Protein AF-J9FXK2-F1 (afdb_monomer)

Radius of gyration: 18.18 Å; Cα contacts (8 Å, |Δi|>4): 176; chains: 1; bounding box: 64×31×38 Å

Foldseek 3Di:
DQVCVQVVHQPVCVVVVVQVVLVVVPFQKKKKKKWACGSVNPDIDIDMDMDHDDDPPDPQWDKDKDWDWHQHPNGIMIMIMITTNGGDDPPPPPPPDDDD

Secondary structure (DSSP, 8-state):
-HHHHHTT--HHHHHHHHHHHHHHTT-SEEEEEEEESGGG-SS-EEEEEEEE---TT-TTEEEEEEEEEEEETTEEEEEEEEEEEEE-------------

Nearest PDB structures (foldseek):
  9guw-assembly1_D  TM=9.947E-01  e=6.591E-12  Escherichia coli K-12
  8caz-assembly1_C  TM=9.941E-01  e=7.847E-12  Escherichia coli BW25113
  6yef-assembly1_c  TM=9.836E-01  e=1.112E-11  Staphylococcus aureus subsp. aureus NCTC 8325
  8fzh-assembly1_c  TM=9.898E-01  e=1.990E-11  Escherichia coli
  6vwn-assembly1_b  TM=9.738E-01  e=1.671E-11  Escherichia coli

InterPro domains:
  IPR001351 Small ribosomal subunit protein uS3, C-terminal [PF00189] (1-83)
  IPR005704 Small ribosomal subunit protein uS3, bacteria [TIGR01009] (1-90)
  IPR018280 Small ribosomal subunit protein uS3, conserved site [PS00548] (44-78)
  IPR036419 Ribosomal protein S3, C-terminal domain superfamily 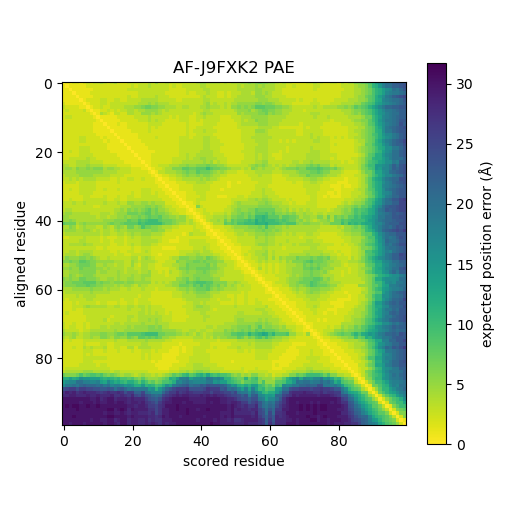[G3DSA:3.30.1140.32] (1-100)
  IPR036419 Ribosomal protein S3, C-terminal domain superfamily [SSF54821] (1-87)
  IPR057258 Small ribosomal subunit protein uS3 [PTHR11760] (1-88)

Mean predicted aligned error: 7.28 Å

Solvent-accessible surface area (backbone atoms only — not comparable to full-atom values): 5878 Å² total; per-residue (Å²): 95,38,70,42,46,50,70,70,44,58,63,67,56,40,48,54,54,50,48,55,52,43,48,73,72,64,39,52,10,38,37,38,36,42,36,26,43,67,94,67,41,93,65,67,47,74,52,72,53,72,49,75,58,75,66,90,84,46,84,52,45,43,64,51,76,49,78,45,72,18,77,37,99,83,47,67,32,44,36,40,38,38,40,22,70,46,69,59,72,82,70,77,77,82,73,67,92,80,78,135

Sequence (100 aa):
IALQLENRISFRRAMKSTMQRTMKAGAKGIKTSVSGRLGGADMARTEFYSEGTIPLQTLRADIDYGFAEADTTYGKVGVKAWVYNGEVLPTKGTKEGSDK

Structure (mmCIF, N/CA/C/O backbone):
data_AF-J9FXK2-F1
#
_entry.id   AF-J9FXK2-F1
#
loop_
_atom_site.group_PDB
_atom_site.id
_atom_site.type_symbol
_atom_site.label_atom_id
_atom_site.label_alt_id
_atom_site.label_comp_id
_atom_site.label_asym_id
_atom_site.label_entity_id
_atom_site.label_seq_id
_atom_site.pdbx_PDB_ins_code
_atom_site.Cartn_x
_atom_site.Cartn_y
_atom_site.Cartn_z
_atom_site.occupancy
_atom_site.B_iso_or_equiv
_atom_site.auth_seq_id
_atom_site.auth_comp_id
_atom_site.auth_asym_id
_atom_site.auth_atom_id
_atom_site.pdbx_PDB_model_num
ATOM 1 N N . ILE A 1 1 ? -2.272 2.051 -5.794 1.00 89.88 1 ILE A N 1
ATOM 2 C CA . ILE A 1 1 ? -0.794 1.915 -5.694 1.00 89.88 1 ILE A CA 1
ATOM 3 C C . ILE A 1 1 ? -0.230 1.151 -6.889 1.00 89.88 1 ILE A C 1
ATOM 5 O O . ILE A 1 1 ? 0.627 1.719 -7.547 1.00 89.88 1 ILE A O 1
ATOM 9 N N . ALA A 1 2 ? -0.720 -0.053 -7.215 1.00 93.00 2 ALA A N 1
ATOM 10 C CA . ALA A 1 2 ? -0.218 -0.850 -8.347 1.00 93.00 2 ALA A CA 1
ATOM 11 C C . ALA A 1 2 ? -0.120 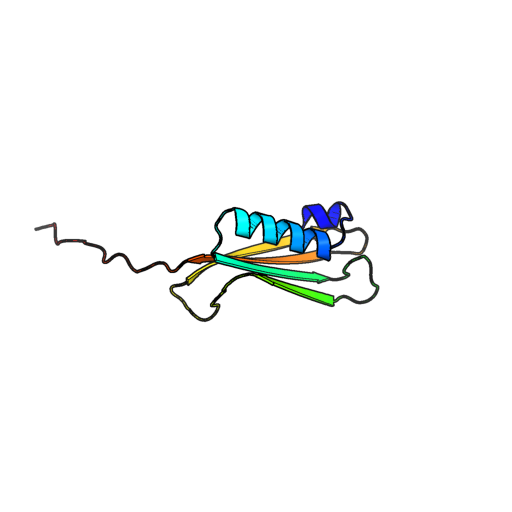-0.056 -9.667 1.00 93.00 2 ALA A C 1
ATOM 13 O O . ALA A 1 2 ? 0.978 0.156 -10.168 1.00 93.00 2 ALA A O 1
ATOM 14 N N . LEU A 1 3 ? -1.223 0.560 -10.106 1.00 93.81 3 LEU A N 1
ATOM 15 C CA . LEU A 1 3 ? -1.251 1.421 -11.298 1.00 93.81 3 LEU A CA 1
ATOM 16 C C . LEU A 1 3 ? -0.228 2.576 -11.264 1.00 93.81 3 LEU A C 1
ATOM 18 O O . LEU A 1 3 ? 0.308 2.988 -12.287 1.00 93.81 3 LEU A O 1
ATOM 22 N N . GLN A 1 4 ? 0.065 3.138 -10.088 1.00 92.25 4 GLN A N 1
ATOM 23 C CA . GLN A 1 4 ? 1.073 4.200 -9.971 1.00 92.25 4 GLN A CA 1
ATOM 24 C C . GLN A 1 4 ? 2.493 3.655 -10.174 1.00 92.25 4 GLN A C 1
ATOM 26 O O . GLN A 1 4 ? 3.333 4.357 -10.733 1.00 92.25 4 GLN A O 1
ATOM 31 N N . LEU A 1 5 ? 2.757 2.419 -9.742 1.00 91.56 5 LEU A N 1
ATOM 32 C CA . LEU A 1 5 ? 4.039 1.747 -9.956 1.00 91.56 5 LEU A CA 1
ATOM 33 C C . LEU A 1 5 ? 4.244 1.396 -11.434 1.00 91.56 5 LEU A C 1
ATOM 35 O O . LEU A 1 5 ? 5.347 1.576 -11.944 1.00 91.56 5 LEU A O 1
ATOM 39 N N . GLU A 1 6 ? 3.187 0.980 -12.132 1.00 91.62 6 GLU A N 1
ATOM 40 C CA . GLU A 1 6 ? 3.210 0.735 -13.585 1.00 91.62 6 GLU A CA 1
ATOM 41 C C . GLU A 1 6 ? 3.503 2.020 -14.366 1.00 91.62 6 GLU A C 1
ATOM 43 O O . GLU A 1 6 ? 4.342 2.039 -15.264 1.00 91.62 6 GLU A O 1
ATOM 48 N N . ASN A 1 7 ? 2.925 3.140 -13.924 1.00 92.06 7 ASN A N 1
ATOM 49 C CA . ASN A 1 7 ? 3.210 4.481 -14.444 1.00 92.06 7 ASN A CA 1
ATOM 50 C C . ASN A 1 7 ? 4.581 5.046 -14.017 1.00 92.06 7 ASN A C 1
ATOM 52 O O . ASN A 1 7 ? 4.826 6.246 -14.143 1.00 92.06 7 ASN A O 1
ATOM 56 N N . ARG A 1 8 ? 5.486 4.206 -13.493 1.00 87.81 8 ARG A N 1
ATOM 57 C CA . ARG A 1 8 ? 6.859 4.563 -13.090 1.00 87.81 8 ARG A CA 1
ATOM 58 C C . ARG A 1 8 ? 6.946 5.656 -12.020 1.00 87.81 8 ARG A C 1
ATOM 60 O O . ARG A 1 8 ? 7.969 6.331 -11.890 1.00 87.81 8 ARG A O 1
ATOM 67 N N . ILE A 1 9 ? 5.906 5.825 -11.206 1.00 91.25 9 ILE A N 1
ATOM 68 C CA . ILE A 1 9 ? 5.970 6.711 -10.041 1.00 91.25 9 ILE A CA 1
ATOM 69 C C . ILE A 1 9 ? 6.828 6.039 -8.963 1.00 91.25 9 ILE A C 1
ATOM 71 O O . ILE A 1 9 ? 6.736 4.835 -8.724 1.00 91.25 9 ILE A O 1
ATOM 75 N N . SER A 1 10 ? 7.649 6.830 -8.266 1.00 91.31 10 SER A N 1
ATOM 76 C CA . SER A 1 10 ? 8.432 6.346 -7.125 1.00 91.31 10 SER A CA 1
ATOM 77 C C . SER A 1 10 ? 7.543 5.628 -6.103 1.00 91.31 10 SER A C 1
ATOM 79 O O . SER A 1 10 ? 6.567 6.199 -5.608 1.00 91.31 10 SER A O 1
ATOM 81 N N . PHE A 1 11 ? 7.920 4.402 -5.732 1.00 90.38 11 PHE A N 1
ATOM 82 C CA . PHE A 1 11 ?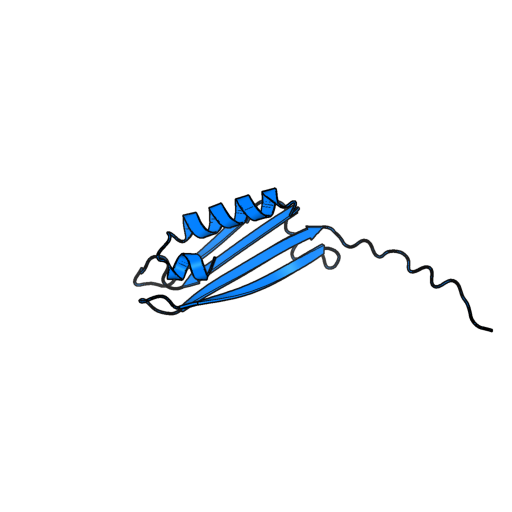 7.152 3.556 -4.815 1.00 90.38 11 PHE A CA 1
ATOM 83 C C . PHE A 1 11 ? 6.911 4.225 -3.450 1.00 90.38 11 PHE A C 1
ATOM 85 O O . PHE A 1 11 ? 5.806 4.135 -2.915 1.00 90.38 11 PHE A O 1
ATOM 92 N N . ARG A 1 12 ? 7.884 4.986 -2.917 1.00 92.19 12 ARG A N 1
ATOM 93 C CA . ARG A 1 12 ? 7.704 5.749 -1.664 1.00 92.19 12 ARG A CA 1
ATOM 94 C C . ARG A 1 12 ? 6.632 6.819 -1.806 1.00 92.19 12 ARG A C 1
ATOM 96 O O . ARG A 1 12 ? 5.813 6.994 -0.909 1.00 92.19 12 ARG A O 1
ATOM 103 N N . ARG A 1 13 ? 6.636 7.538 -2.932 1.00 93.62 13 ARG A N 1
ATOM 104 C CA . ARG A 1 13 ? 5.653 8.590 -3.217 1.00 93.62 13 ARG A CA 1
ATOM 105 C C . ARG A 1 13 ? 4.264 7.988 -3.411 1.00 93.62 13 ARG A C 1
ATOM 107 O O . ARG A 1 13 ? 3.310 8.508 -2.841 1.00 93.62 13 ARG A O 1
ATOM 114 N N . ALA A 1 14 ? 4.164 6.897 -4.169 1.00 93.88 14 ALA A N 1
ATOM 115 C CA . ALA A 1 14 ? 2.912 6.186 -4.403 1.00 93.88 14 ALA A CA 1
ATOM 116 C C . ALA A 1 14 ? 2.284 5.697 -3.085 1.00 93.88 14 ALA A C 1
ATOM 118 O O . ALA A 1 14 ? 1.104 5.950 -2.832 1.00 93.88 14 ALA A O 1
ATOM 119 N N . MET A 1 15 ? 3.084 5.080 -2.205 1.00 93.56 15 MET A N 1
ATOM 120 C CA . MET A 1 15 ? 2.627 4.638 -0.884 1.00 93.56 15 MET A CA 1
ATOM 121 C C . MET A 1 15 ? 2.216 5.812 0.005 1.00 93.56 15 MET A C 1
ATOM 123 O O . MET A 1 15 ? 1.051 5.889 0.388 1.00 93.56 15 MET A O 1
ATOM 127 N N . LYS A 1 16 ? 3.115 6.773 0.270 1.00 93.81 16 LYS A N 1
ATOM 128 C CA . LYS A 1 16 ? 2.820 7.906 1.167 1.00 93.81 16 LYS A CA 1
ATOM 129 C C . LYS A 1 16 ? 1.626 8.734 0.696 1.00 93.81 16 LYS A C 1
ATOM 131 O O . LYS A 1 16 ? 0.783 9.104 1.504 1.00 93.81 16 LYS A O 1
ATOM 136 N N . SER A 1 17 ? 1.517 8.995 -0.609 1.00 94.38 17 SER A N 1
ATOM 137 C CA . SER A 1 17 ? 0.379 9.746 -1.151 1.00 94.38 17 SER A CA 1
ATOM 138 C C . SER A 1 17 ? -0.938 8.989 -0.978 1.00 94.38 17 SER A C 1
ATOM 140 O O . SER A 1 17 ? -1.945 9.602 -0.632 1.00 94.38 17 SER A O 1
ATOM 142 N N . THR A 1 18 ? -0.942 7.669 -1.185 1.00 93.88 18 THR A N 1
ATOM 143 C CA . THR A 1 18 ? -2.151 6.852 -1.004 1.00 93.88 18 THR A CA 1
ATOM 144 C C . THR A 1 18 ? -2.538 6.747 0.471 1.00 93.88 18 THR A C 1
ATOM 146 O O . THR A 1 18 ? -3.716 6.886 0.799 1.00 93.88 18 THR A O 1
ATOM 149 N N . MET A 1 19 ? -1.562 6.579 1.368 1.00 93.94 19 MET A N 1
ATOM 150 C CA . MET A 1 19 ? -1.797 6.545 2.814 1.00 93.94 19 MET A CA 1
ATOM 151 C C . MET A 1 19 ? -2.435 7.839 3.309 1.00 93.94 19 MET A C 1
ATOM 153 O O . MET A 1 19 ? -3.512 7.797 3.897 1.00 93.94 19 MET A O 1
ATOM 157 N N . GLN A 1 20 ? -1.868 8.989 2.941 1.00 94.50 20 GLN A N 1
ATOM 158 C CA . GLN A 1 20 ? -2.432 10.290 3.300 1.00 94.50 20 GLN A CA 1
ATOM 159 C C . GLN A 1 20 ? -3.861 10.484 2.781 1.00 94.50 20 GLN A C 1
ATOM 161 O O . GLN A 1 20 ? -4.694 11.048 3.483 1.00 94.50 20 GLN A O 1
ATOM 166 N N . ARG A 1 21 ? -4.172 10.029 1.559 1.00 94.56 21 ARG A N 1
ATOM 167 C CA . ARG A 1 21 ? -5.545 10.089 1.021 1.00 94.56 21 ARG A CA 1
ATOM 168 C C . ARG A 1 21 ? -6.506 9.206 1.813 1.00 94.56 21 ARG A C 1
ATOM 170 O O . ARG A 1 21 ? -7.629 9.622 2.055 1.00 94.56 21 ARG A O 1
ATOM 177 N N . THR A 1 22 ? -6.054 8.028 2.232 1.00 93.69 22 THR A N 1
ATOM 178 C CA . THR A 1 22 ? -6.880 7.066 2.975 1.00 93.69 22 THR A CA 1
ATOM 179 C C . THR A 1 22 ? -7.149 7.549 4.399 1.00 93.69 22 THR A C 1
ATOM 181 O O . THR A 1 22 ? -8.291 7.530 4.844 1.00 93.69 22 THR A O 1
ATOM 184 N N . MET A 1 23 ? -6.135 8.091 5.079 1.00 93.31 23 MET A N 1
ATOM 185 C CA . MET A 1 23 ? -6.316 8.728 6.389 1.00 93.31 23 MET A CA 1
ATOM 186 C C . MET A 1 23 ? -7.254 9.940 6.303 1.00 93.31 23 MET A C 1
ATOM 188 O O . MET A 1 23 ? -8.141 10.097 7.135 1.00 93.31 23 MET A O 1
ATOM 192 N N . LYS A 1 24 ? -7.131 10.768 5.252 1.00 93.69 24 LYS A N 1
ATOM 193 C CA . LYS A 1 24 ? -8.063 11.886 4.998 1.00 93.69 24 LYS A CA 1
ATOM 194 C C . LYS A 1 24 ? -9.495 11.433 4.709 1.00 93.69 24 LYS A C 1
ATOM 196 O O . LYS A 1 24 ? -10.417 12.189 4.984 1.00 93.69 24 LYS A O 1
ATOM 201 N N . ALA A 1 25 ? -9.679 10.232 4.163 1.00 93.25 25 ALA A N 1
ATOM 202 C CA . ALA A 1 25 ? -10.997 9.646 3.934 1.00 93.25 25 ALA A CA 1
ATOM 203 C C . ALA A 1 25 ? -11.664 9.131 5.225 1.00 93.25 25 ALA A C 1
ATOM 205 O O . ALA A 1 25 ? -12.817 8.716 5.177 1.00 93.25 25 ALA A O 1
ATOM 206 N N . GLY A 1 26 ? -10.972 9.177 6.371 1.00 90.56 26 GLY A N 1
ATOM 207 C CA . GLY A 1 26 ? -11.525 8.805 7.675 1.00 90.56 26 GLY A CA 1
ATOM 208 C C . GLY A 1 26 ? -11.142 7.407 8.162 1.00 90.56 26 GLY A C 1
ATOM 209 O O . GLY A 1 26 ? -11.674 6.961 9.177 1.00 90.56 26 GLY A O 1
ATOM 210 N N . ALA A 1 27 ? -10.214 6.719 7.489 1.00 93.38 27 ALA A N 1
ATOM 211 C CA . ALA A 1 27 ? -9.658 5.473 8.012 1.00 93.38 27 ALA A CA 1
ATOM 212 C C . ALA A 1 27 ? -8.907 5.724 9.331 1.00 93.38 27 ALA A C 1
ATOM 214 O O . ALA A 1 27 ? -8.201 6.724 9.483 1.00 93.38 27 ALA A O 1
ATOM 215 N N . LYS A 1 28 ? -9.023 4.794 10.284 1.00 93.06 28 LYS A N 1
ATOM 216 C CA . LYS A 1 28 ? -8.350 4.879 11.593 1.00 93.06 28 LYS A CA 1
ATOM 217 C C . LYS A 1 28 ? -6.902 4.390 11.539 1.00 93.06 28 LYS A C 1
ATOM 219 O O . LYS A 1 28 ? -6.078 4.794 12.361 1.00 93.06 28 LYS A O 1
ATOM 224 N N . GLY A 1 29 ? -6.584 3.547 10.563 1.00 94.44 29 GLY A N 1
ATOM 225 C CA . GLY A 1 29 ? -5.217 3.148 10.269 1.00 94.44 29 GLY A CA 1
ATOM 226 C C . GLY A 1 29 ? -5.074 2.552 8.879 1.00 94.44 29 GLY A C 1
ATOM 227 O O . GLY A 1 29 ? -6.016 1.995 8.319 1.00 94.44 29 GLY A O 1
ATOM 228 N N . ILE A 1 30 ? -3.875 2.659 8.317 1.00 95.94 30 ILE A N 1
ATOM 229 C CA . ILE A 1 30 ? -3.511 2.033 7.050 1.00 95.94 30 ILE A CA 1
ATOM 230 C C . ILE A 1 30 ? -2.092 1.472 7.112 1.00 95.94 30 ILE A C 1
ATOM 232 O O . ILE A 1 30 ? -1.153 2.140 7.546 1.00 95.94 30 ILE A O 1
ATOM 236 N N . LYS A 1 31 ? -1.920 0.232 6.655 1.00 94.88 31 LYS A N 1
ATOM 237 C CA . LYS A 1 31 ? -0.615 -0.388 6.419 1.00 94.88 31 LYS A CA 1
ATOM 238 C C . LYS A 1 31 ? -0.532 -0.736 4.952 1.00 94.88 31 LYS A C 1
ATOM 240 O O . LYS A 1 31 ? -1.440 -1.336 4.393 1.00 94.88 31 LYS A O 1
ATOM 245 N N . THR A 1 32 ? 0.573 -0.380 4.326 1.00 95.06 32 THR A N 1
ATOM 246 C CA . THR A 1 32 ? 0.871 -0.759 2.949 1.00 95.06 32 THR A CA 1
ATOM 247 C C . THR A 1 32 ? 2.204 -1.482 2.925 1.00 95.06 32 THR A C 1
ATOM 249 O O . THR A 1 32 ? 3.123 -1.136 3.664 1.00 95.06 32 THR A O 1
ATOM 252 N N . SER A 1 33 ? 2.300 -2.527 2.115 1.00 95.25 33 SER A N 1
ATOM 253 C CA . SER A 1 33 ? 3.528 -3.273 1.884 1.00 95.25 33 SER A CA 1
ATOM 254 C C . SER A 1 33 ? 3.687 -3.502 0.393 1.00 95.25 33 SER A C 1
ATOM 256 O O . SER A 1 33 ? 2.753 -3.927 -0.282 1.00 95.25 33 SER A O 1
ATOM 258 N N . VAL A 1 34 ? 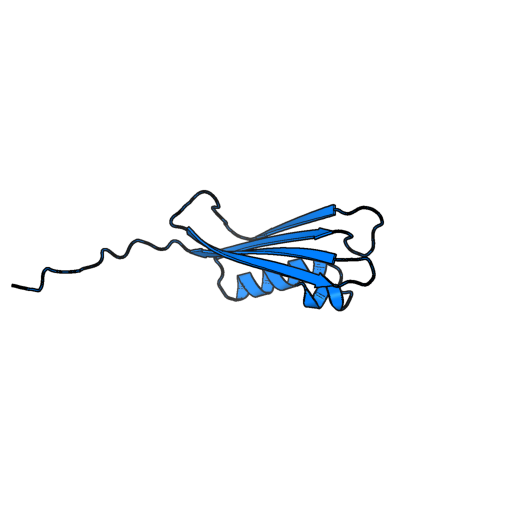4.868 -3.193 -0.121 1.00 95.00 34 VAL A N 1
ATOM 259 C CA . VAL A 1 34 ? 5.214 -3.380 -1.525 1.00 95.00 34 VAL A CA 1
ATOM 260 C C . VAL A 1 34 ? 6.457 -4.254 -1.581 1.00 95.00 34 VAL A C 1
ATOM 262 O O . VAL A 1 34 ? 7.470 -3.938 -0.958 1.00 95.00 34 VAL A O 1
ATOM 265 N N . SER A 1 35 ? 6.370 -5.359 -2.313 1.00 94.12 35 SER A N 1
ATOM 266 C CA . SER A 1 35 ? 7.413 -6.377 -2.428 1.00 94.12 35 SER A CA 1
ATOM 267 C C . SER A 1 35 ? 7.786 -6.603 -3.888 1.00 94.12 35 SER A C 1
ATOM 269 O O . SER A 1 35 ? 6.907 -6.809 -4.722 1.00 94.12 35 SER A O 1
ATOM 271 N N . GLY A 1 36 ? 9.079 -6.603 -4.199 1.00 93.06 36 GLY A N 1
ATOM 272 C CA . GLY A 1 36 ? 9.587 -6.876 -5.544 1.00 93.06 36 GLY A CA 1
ATOM 273 C C . GLY A 1 36 ? 10.834 -6.059 -5.862 1.00 93.06 36 GLY A C 1
ATOM 274 O O . GLY A 1 36 ? 11.508 -5.550 -4.966 1.00 93.06 36 GLY A O 1
ATOM 275 N N . ARG A 1 37 ? 11.142 -5.902 -7.150 1.00 92.44 37 ARG A N 1
ATOM 276 C CA . ARG A 1 37 ? 12.272 -5.089 -7.637 1.00 92.44 37 ARG A CA 1
ATOM 277 C C . ARG A 1 37 ? 11.943 -3.594 -7.588 1.00 92.44 37 ARG A C 1
ATOM 279 O O . ARG A 1 37 ? 11.678 -2.951 -8.604 1.00 92.44 37 ARG A O 1
ATOM 286 N N . LEU A 1 38 ? 11.901 -3.036 -6.377 1.00 88.25 38 LEU A N 1
ATOM 287 C CA . LEU A 1 38 ? 11.428 -1.669 -6.142 1.00 88.25 38 LEU A CA 1
ATOM 288 C C . LEU A 1 38 ? 12.309 -0.637 -6.853 1.00 88.25 38 LEU A C 1
ATOM 290 O O . LEU A 1 38 ? 13.491 -0.492 -6.546 1.00 88.25 38 LEU A O 1
ATOM 294 N N . GLY A 1 39 ? 11.710 0.112 -7.782 1.00 85.50 39 GLY A N 1
ATOM 295 C CA . GLY A 1 39 ? 12.417 1.129 -8.565 1.00 85.50 39 GLY A CA 1
ATOM 296 C C . GLY A 1 39 ? 13.400 0.561 -9.594 1.00 85.50 39 GLY A C 1
ATOM 297 O O . GLY A 1 39 ? 14.284 1.293 -10.020 1.00 85.50 39 GLY A O 1
ATOM 298 N N . GLY A 1 40 ? 13.268 -0.716 -9.971 1.00 83.50 40 GLY A N 1
ATOM 299 C CA . GLY A 1 40 ? 14.153 -1.362 -10.946 1.00 83.50 40 GLY A CA 1
ATOM 300 C C . GLY A 1 40 ? 15.474 -1.869 -10.366 1.00 83.50 40 GLY A C 1
ATOM 301 O O . GLY A 1 40 ? 16.378 -2.188 -11.126 1.00 83.50 40 GLY A O 1
ATOM 302 N N . ALA A 1 41 ? 15.592 -1.959 -9.037 1.00 88.00 41 ALA A N 1
ATOM 303 C CA . ALA A 1 41 ? 16.762 -2.548 -8.392 1.00 88.00 41 ALA A CA 1
ATOM 304 C C . ALA A 1 41 ? 16.953 -4.025 -8.791 1.00 88.00 41 ALA A C 1
ATOM 306 O O . ALA A 1 41 ? 15.980 -4.753 -9.013 1.00 88.00 41 ALA A O 1
ATOM 307 N N . ASP A 1 42 ? 18.204 -4.483 -8.843 1.00 87.19 42 ASP A N 1
ATOM 308 C CA . ASP A 1 42 ? 18.530 -5.863 -9.227 1.00 87.19 42 ASP A CA 1
ATOM 309 C C . ASP A 1 42 ? 18.053 -6.895 -8.206 1.00 87.19 42 ASP A C 1
ATOM 311 O O . ASP A 1 42 ? 17.611 -7.979 -8.578 1.00 87.19 42 ASP A O 1
ATOM 315 N N . MET A 1 43 ? 18.045 -6.529 -6.925 1.00 90.56 43 MET A N 1
ATOM 316 C CA . MET A 1 43 ? 17.570 -7.391 -5.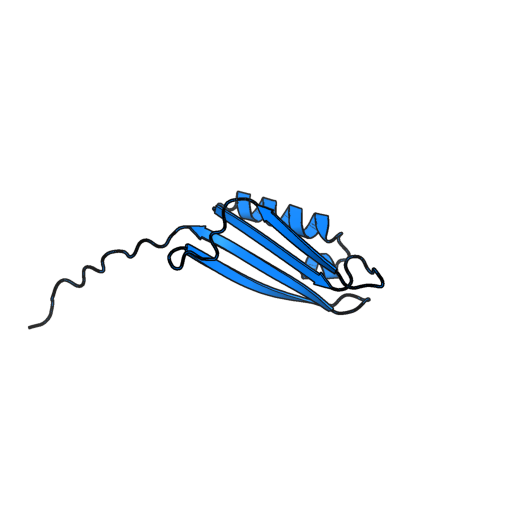850 1.00 90.56 43 MET A CA 1
ATOM 317 C C . MET A 1 43 ? 16.178 -6.966 -5.375 1.00 90.56 43 MET A C 1
ATOM 319 O O . MET A 1 43 ? 15.913 -5.784 -5.131 1.00 90.56 43 MET A O 1
ATOM 323 N N . ALA A 1 44 ? 15.281 -7.943 -5.227 1.00 91.94 44 ALA A N 1
ATOM 324 C CA . ALA A 1 44 ? 13.948 -7.700 -4.700 1.00 91.94 44 ALA A CA 1
ATOM 325 C C . ALA A 1 44 ? 14.006 -7.340 -3.210 1.00 91.94 44 ALA A C 1
ATOM 327 O O . ALA A 1 44 ? 14.744 -7.944 -2.434 1.00 91.94 44 ALA A O 1
ATOM 328 N N . ARG A 1 45 ? 13.190 -6.367 -2.804 1.00 93.25 45 ARG A N 1
ATOM 329 C CA . ARG A 1 45 ? 13.031 -5.965 -1.407 1.00 93.25 45 ARG A CA 1
ATOM 330 C C . ARG A 1 45 ? 11.565 -5.750 -1.071 1.00 93.25 45 ARG A C 1
ATOM 332 O O . ARG A 1 45 ? 10.743 -5.504 -1.954 1.00 93.25 45 ARG A O 1
ATOM 339 N N . THR A 1 46 ? 11.259 -5.832 0.217 1.00 94.38 46 THR A N 1
ATOM 340 C CA . THR A 1 46 ? 9.930 -5.525 0.743 1.00 94.38 46 THR A CA 1
ATOM 341 C C . THR A 1 46 ? 10.025 -4.279 1.599 1.00 94.38 46 THR A C 1
ATOM 343 O O . THR A 1 46 ? 10.760 -4.258 2.581 1.00 94.38 46 THR A O 1
ATOM 346 N N . GLU A 1 47 ? 9.278 -3.246 1.228 1.00 93.81 47 GLU A N 1
ATOM 347 C CA . GLU A 1 47 ? 9.119 -2.047 2.042 1.00 93.81 47 GLU A CA 1
ATOM 348 C C . GLU A 1 47 ? 7.687 -1.970 2.550 1.00 93.81 47 GLU A C 1
ATOM 350 O O . GLU A 1 47 ? 6.735 -2.304 1.840 1.00 93.81 47 GLU A O 1
ATOM 355 N N . PHE A 1 48 ? 7.533 -1.549 3.800 1.00 93.94 48 PHE A N 1
ATOM 356 C CA . PHE A 1 48 ? 6.235 -1.346 4.414 1.00 93.94 48 PHE A CA 1
ATOM 357 C C . PHE A 1 48 ? 6.182 0.017 5.087 1.00 93.94 48 PHE A C 1
ATOM 359 O O . PHE A 1 48 ? 7.163 0.491 5.658 1.00 93.94 48 PHE A O 1
ATOM 366 N N . TYR A 1 49 ? 5.009 0.630 5.030 1.00 94.31 49 TYR A N 1
ATOM 367 C CA . TYR A 1 49 ? 4.698 1.859 5.737 1.00 94.31 49 TYR A CA 1
ATOM 368 C C . TYR A 1 49 ? 3.349 1.698 6.421 1.00 94.31 49 TYR A C 1
ATOM 370 O O . TYR A 1 49 ? 2.418 1.119 5.858 1.00 94.31 49 TYR A O 1
ATOM 378 N N . SER A 1 50 ? 3.250 2.211 7.639 1.00 93.31 50 SER A N 1
ATOM 379 C CA . SER A 1 50 ? 2.028 2.199 8.434 1.00 93.31 50 SER A CA 1
ATOM 380 C C . SER A 1 50 ? 1.777 3.571 9.035 1.00 93.31 50 SER A C 1
ATOM 382 O O . SER A 1 50 ? 2.719 4.257 9.427 1.00 93.31 50 SER A O 1
ATOM 384 N N . GLU A 1 51 ? 0.511 3.949 9.111 1.00 93.69 51 GLU A N 1
ATOM 385 C CA . GLU A 1 51 ? 0.040 5.196 9.703 1.00 93.69 51 GLU A CA 1
ATOM 386 C C . GLU A 1 51 ? -1.265 4.912 10.458 1.00 93.69 51 GLU A C 1
ATOM 388 O O . GLU A 1 51 ? -2.080 4.109 10.004 1.00 93.69 51 GLU A O 1
ATOM 393 N N . GLY A 1 52 ? -1.441 5.522 11.632 1.00 92.31 52 GLY A N 1
ATOM 394 C CA . GLY A 1 52 ? -2.551 5.210 12.539 1.00 92.31 52 GLY A CA 1
ATOM 395 C C . GLY A 1 52 ? -2.378 3.889 13.301 1.00 92.31 52 GLY A C 1
ATOM 396 O O . GLY A 1 52 ? -1.266 3.377 13.453 1.00 92.31 52 GLY A O 1
ATOM 397 N N . THR A 1 53 ? -3.483 3.347 13.817 1.00 90.75 53 THR A N 1
ATOM 398 C CA . THR A 1 53 ? -3.508 2.110 14.617 1.00 90.75 53 THR A CA 1
ATOM 399 C C . THR A 1 53 ? -4.071 0.944 13.815 1.00 90.75 53 THR A C 1
ATOM 401 O O . THR A 1 53 ? -5.068 1.088 13.120 1.00 90.75 53 THR A O 1
ATOM 404 N N . ILE A 1 54 ? -3.418 -0.224 13.874 1.00 91.75 54 ILE A N 1
ATOM 405 C CA . ILE A 1 54 ? -3.832 -1.419 13.114 1.00 91.75 54 ILE A CA 1
ATOM 406 C C . ILE A 1 54 ? -3.625 -2.662 13.981 1.00 91.75 54 ILE A C 1
ATOM 408 O O . ILE A 1 54 ? -2.537 -3.251 13.986 1.00 91.75 54 ILE A O 1
ATOM 412 N N . PRO A 1 55 ? -4.643 -3.059 14.755 1.00 91.88 55 PRO A N 1
ATOM 413 C CA . PRO A 1 55 ? -4.534 -4.195 15.655 1.00 91.88 55 PRO A CA 1
ATOM 414 C C . PRO A 1 55 ? -4.791 -5.516 14.909 1.00 91.88 55 PRO A C 1
ATOM 416 O O . PRO A 1 55 ? -5.911 -6.007 14.857 1.00 91.88 55 PRO A O 1
ATOM 419 N N . LEU A 1 56 ? -3.738 -6.128 14.355 1.00 89.56 56 LEU A N 1
ATOM 420 C CA . LEU A 1 56 ? -3.843 -7.370 13.561 1.00 89.56 56 LEU A CA 1
ATOM 421 C C . LEU A 1 56 ? -4.250 -8.620 14.363 1.00 89.56 56 LEU A C 1
ATOM 423 O O . LEU A 1 56 ? -4.632 -9.624 13.774 1.00 89.56 56 LEU A O 1
ATOM 427 N N . GLN A 1 57 ? -4.132 -8.583 15.690 1.00 92.12 57 GLN A N 1
ATOM 428 C CA . GLN A 1 57 ? -4.514 -9.692 16.575 1.00 92.12 57 GLN A CA 1
ATOM 429 C C . GLN A 1 57 ? -5.961 -9.575 17.075 1.00 92.12 57 GLN A C 1
ATOM 431 O O . GLN A 1 57 ? -6.519 -10.534 17.605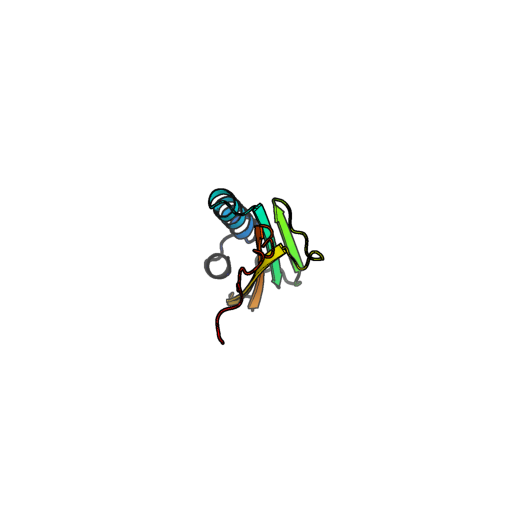 1.00 92.12 57 GLN A O 1
ATOM 436 N N . THR A 1 58 ? -6.573 -8.399 16.933 1.00 91.12 58 THR A N 1
ATOM 437 C CA . THR A 1 58 ? -7.894 -8.111 17.487 1.00 91.12 58 THR A CA 1
ATOM 438 C C . THR A 1 58 ? -8.966 -8.544 16.496 1.00 91.12 58 THR A C 1
ATOM 440 O O . THR A 1 58 ? -9.247 -7.833 15.542 1.00 91.12 58 THR A O 1
ATOM 443 N N . LEU A 1 59 ? -9.612 -9.687 16.740 1.00 86.44 59 LEU A N 1
ATOM 444 C CA . LEU A 1 59 ? -10.621 -10.249 15.826 1.00 86.44 59 LEU A CA 1
ATOM 445 C C . LEU A 1 59 ? -11.860 -9.358 15.620 1.00 86.44 59 LEU A C 1
ATOM 447 O O . LEU A 1 59 ? -12.520 -9.460 14.596 1.00 86.44 59 LEU A O 1
ATOM 451 N N . ARG A 1 60 ? -12.179 -8.484 16.584 1.00 86.69 60 ARG A N 1
ATOM 452 C CA . ARG A 1 60 ? -13.283 -7.508 16.473 1.00 86.69 60 ARG A CA 1
ATOM 453 C C . ARG A 1 60 ? -12.937 -6.277 15.625 1.00 86.69 60 ARG A C 1
ATOM 455 O O . ARG A 1 60 ? -13.791 -5.416 15.424 1.00 86.69 60 ARG A O 1
ATOM 462 N N . ALA A 1 61 ? -11.678 -6.128 15.221 1.00 90.62 61 ALA A N 1
ATOM 463 C CA . ALA A 1 61 ? -11.251 -5.019 14.389 1.00 90.62 61 ALA A CA 1
ATOM 464 C C . ALA A 1 61 ? -11.710 -5.257 12.946 1.00 90.62 61 ALA A C 1
ATOM 466 O O . ALA A 1 61 ? -11.402 -6.292 12.361 1.00 90.62 61 ALA A O 1
ATOM 467 N N . ASP A 1 62 ? -12.414 -4.282 12.382 1.00 90.00 62 ASP A N 1
ATOM 468 C CA . ASP A 1 62 ? -12.778 -4.244 10.972 1.00 90.00 62 ASP A CA 1
ATOM 469 C C . ASP A 1 62 ? -11.551 -3.853 10.145 1.00 90.00 62 ASP A C 1
ATOM 471 O O . ASP A 1 62 ? -11.133 -2.685 10.135 1.00 90.00 62 ASP A O 1
ATOM 475 N N . ILE A 1 63 ? -10.915 -4.855 9.538 1.00 92.81 63 ILE A N 1
ATOM 476 C CA . ILE A 1 63 ? -9.690 -4.695 8.759 1.00 92.81 63 ILE A CA 1
ATOM 477 C C . ILE A 1 63 ? -9.910 -5.260 7.362 1.00 92.81 63 ILE A C 1
ATOM 479 O O . ILE A 1 63 ? -9.925 -6.476 7.163 1.00 92.81 63 ILE A O 1
ATOM 483 N N . ASP A 1 64 ? -9.958 -4.364 6.384 1.00 92.94 64 ASP A N 1
ATOM 484 C CA . ASP A 1 64 ? -9.987 -4.730 4.977 1.00 92.94 64 ASP A C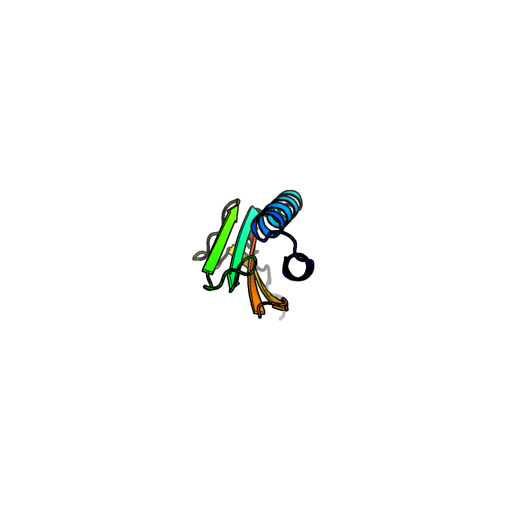A 1
ATOM 485 C C . ASP A 1 64 ? -8.574 -5.037 4.491 1.00 92.94 64 ASP A C 1
ATOM 487 O O . ASP A 1 64 ? -7.654 -4.225 4.639 1.00 92.94 64 ASP A O 1
ATOM 491 N N . TYR A 1 65 ? -8.398 -6.203 3.870 1.00 94.50 65 TYR A N 1
ATOM 492 C CA . TYR A 1 65 ? -7.159 -6.585 3.201 1.00 94.50 65 TYR A CA 1
ATOM 493 C C . TYR A 1 65 ? -7.341 -6.593 1.685 1.00 94.50 65 TYR A C 1
ATOM 495 O O . TYR A 1 65 ? -8.242 -7.239 1.155 1.00 94.50 65 TYR A O 1
ATOM 503 N N . GLY A 1 66 ? -6.431 -5.924 0.981 1.00 95.31 66 GLY A N 1
ATOM 504 C CA . GLY A 1 66 ? -6.356 -5.931 -0.474 1.00 95.31 66 GLY A CA 1
ATOM 505 C C . GLY A 1 66 ? -4.978 -6.358 -0.961 1.00 95.31 66 GLY A C 1
ATOM 506 O O . GLY A 1 66 ? -3.952 -5.905 -0.444 1.00 95.31 66 GLY A O 1
ATOM 507 N N . PHE A 1 67 ? -4.953 -7.193 -1.997 1.00 95.75 67 PHE A N 1
ATOM 508 C CA . PHE A 1 67 ? -3.744 -7.551 -2.731 1.00 95.75 67 PHE A CA 1
ATOM 509 C C . PHE A 1 67 ? -3.903 -7.193 -4.206 1.00 95.75 67 PHE A C 1
ATOM 511 O O . PHE A 1 67 ? -4.945 -7.449 -4.803 1.00 95.75 67 PHE A O 1
ATOM 518 N N . ALA A 1 68 ? -2.862 -6.606 -4.783 1.00 95.62 68 ALA A N 1
ATOM 519 C CA . ALA A 1 68 ? -2.778 -6.325 -6.205 1.00 95.62 68 ALA A CA 1
ATOM 520 C C . ALA A 1 68 ? -1.343 -6.530 -6.688 1.00 95.62 68 ALA A C 1
ATOM 522 O O . ALA A 1 68 ? -0.384 -6.230 -5.974 1.00 95.62 68 ALA A O 1
ATOM 523 N N . GLU A 1 69 ? -1.198 -6.993 -7.920 1.00 94.81 69 GLU A N 1
ATOM 524 C CA . GLU A 1 69 ? 0.084 -7.049 -8.613 1.00 94.81 69 GLU A CA 1
ATOM 525 C C . GLU A 1 69 ? 0.212 -5.840 -9.540 1.00 94.81 69 GLU A C 1
ATOM 527 O O . GLU A 1 69 ? -0.784 -5.339 -10.055 1.00 94.81 69 GLU A O 1
ATOM 532 N N . ALA A 1 70 ? 1.435 -5.350 -9.710 1.00 93.75 70 ALA A N 1
ATOM 533 C CA . ALA A 1 70 ? 1.785 -4.339 -10.694 1.00 93.75 70 ALA A CA 1
ATOM 534 C C . ALA A 1 70 ? 2.747 -4.954 -11.709 1.00 93.75 70 ALA A C 1
ATOM 536 O O . ALA A 1 70 ? 3.822 -5.438 -11.326 1.00 93.75 70 ALA A O 1
ATOM 537 N N . ASP A 1 71 ? 2.380 -4.907 -12.985 1.00 93.25 71 ASP A N 1
ATOM 538 C CA . ASP A 1 71 ? 3.210 -5.424 -14.068 1.00 93.25 71 ASP A CA 1
ATOM 539 C C . ASP A 1 71 ? 4.164 -4.321 -14.541 1.00 93.25 71 ASP A C 1
ATOM 541 O O . ASP A 1 71 ? 3.820 -3.419 -15.305 1.00 93.25 71 ASP A O 1
ATOM 545 N N . THR A 1 72 ? 5.399 -4.361 -14.038 1.00 89.44 72 THR A N 1
ATOM 546 C CA . THR A 1 72 ? 6.439 -3.394 -14.409 1.00 89.44 72 THR A CA 1
ATOM 547 C C . THR A 1 72 ? 7.388 -3.984 -15.446 1.00 89.44 72 THR A C 1
ATOM 549 O O . THR A 1 72 ? 7.524 -5.199 -15.578 1.00 89.44 72 THR A O 1
ATOM 552 N N . THR A 1 73 ? 8.144 -3.129 -16.136 1.00 88.38 73 THR A N 1
ATOM 553 C CA . THR A 1 73 ? 9.153 -3.571 -17.116 1.00 88.38 73 THR A CA 1
ATOM 554 C C . THR A 1 73 ? 10.243 -4.469 -16.530 1.00 88.38 73 THR A C 1
ATOM 556 O O . THR A 1 73 ? 10.919 -5.172 -17.269 1.00 88.38 73 THR A O 1
ATOM 559 N N . TYR A 1 74 ? 10.437 -4.440 -15.210 1.00 86.06 74 TYR A N 1
ATOM 560 C CA . TYR A 1 74 ? 11.470 -5.210 -14.514 1.00 86.06 74 TYR A CA 1
ATOM 561 C C . TYR A 1 74 ? 10.927 -6.492 -13.865 1.00 86.06 74 TYR A C 1
ATOM 563 O O . TYR A 1 74 ? 11.681 -7.198 -13.191 1.00 86.06 74 TYR A O 1
ATOM 571 N N . GLY A 1 75 ? 9.637 -6.783 -14.061 1.00 89.19 75 GLY A N 1
ATOM 572 C CA . GLY A 1 75 ? 8.922 -7.913 -13.480 1.00 89.19 75 GLY A CA 1
ATOM 573 C C . GLY A 1 75 ? 7.702 -7.486 -12.664 1.00 89.19 75 GLY A C 1
ATOM 574 O O . GLY A 1 75 ? 7.277 -6.327 -12.681 1.00 89.19 75 GLY A O 1
ATOM 575 N N . LYS A 1 76 ? 7.149 -8.439 -11.914 1.00 92.50 76 LYS A N 1
ATOM 576 C CA . LYS A 1 76 ? 5.974 -8.220 -11.066 1.00 92.50 76 LYS A CA 1
ATOM 577 C C . LYS A 1 76 ? 6.358 -7.591 -9.730 1.00 92.50 76 LYS A C 1
ATOM 579 O O . LYS A 1 76 ? 7.328 -8.001 -9.087 1.00 92.50 76 LYS A O 1
ATOM 584 N N . VAL A 1 77 ? 5.570 -6.614 -9.293 1.00 94.06 77 VAL A N 1
ATOM 585 C CA . VAL A 1 77 ? 5.665 -6.019 -7.956 1.00 94.06 77 VAL A CA 1
ATOM 586 C C . VAL A 1 77 ? 4.360 -6.276 -7.214 1.00 94.06 77 VAL A C 1
ATOM 588 O O . VAL A 1 77 ? 3.295 -5.846 -7.645 1.00 94.06 77 VAL A O 1
ATOM 591 N N . GLY A 1 78 ? 4.439 -6.971 -6.083 1.00 95.31 78 GLY A N 1
ATOM 592 C CA . GLY A 1 78 ? 3.289 -7.244 -5.227 1.00 95.31 78 GLY A CA 1
ATOM 593 C C . GLY A 1 78 ? 2.981 -6.058 -4.319 1.00 95.31 78 GLY A C 1
ATOM 594 O O . GLY A 1 78 ? 3.883 -5.497 -3.698 1.00 95.31 78 GLY A O 1
ATOM 595 N N . VAL A 1 79 ? 1.706 -5.695 -4.211 1.00 95.69 79 VAL A N 1
ATOM 596 C CA . VAL A 1 79 ? 1.205 -4.637 -3.333 1.00 95.69 79 VAL A CA 1
ATOM 597 C C . VAL A 1 79 ? 0.142 -5.217 -2.411 1.00 95.69 79 VAL A C 1
ATOM 599 O O . VAL A 1 79 ? -0.885 -5.713 -2.860 1.00 95.69 79 VAL A O 1
ATOM 602 N N . LYS A 1 80 ? 0.376 -5.109 -1.108 1.00 95.94 80 LYS A N 1
ATOM 603 C CA . LYS A 1 80 ? -0.551 -5.485 -0.040 1.00 95.94 80 LYS A CA 1
ATOM 604 C C . LYS A 1 80 ? -0.977 -4.236 0.718 1.00 95.94 80 LYS A C 1
ATOM 606 O O . LYS A 1 80 ? -0.134 -3.402 1.052 1.00 95.94 80 LYS A O 1
ATOM 611 N N . ALA A 1 81 ? -2.262 -4.109 1.007 1.00 95.44 81 ALA A N 1
ATOM 612 C CA . ALA A 1 81 ? -2.810 -3.019 1.799 1.00 95.44 81 ALA A CA 1
ATOM 613 C C . ALA A 1 81 ? -3.754 -3.566 2.869 1.00 95.44 81 ALA A C 1
ATOM 615 O O . ALA A 1 81 ? -4.534 -4.475 2.604 1.00 95.44 81 ALA A O 1
ATOM 616 N N . TRP A 1 82 ? -3.671 -2.988 4.062 1.00 95.75 82 TRP A N 1
ATOM 617 C CA . TRP A 1 82 ? -4.600 -3.194 5.164 1.00 95.75 82 TRP A CA 1
ATOM 618 C C . TRP A 1 82 ? -5.186 -1.841 5.540 1.00 95.75 82 TRP A C 1
ATOM 620 O O . TRP A 1 82 ? -4.419 -0.903 5.778 1.00 95.75 82 TRP A O 1
ATOM 630 N N . VAL A 1 83 ? -6.508 -1.740 5.608 1.00 95.00 83 VAL A N 1
ATOM 631 C CA . VAL A 1 83 ? -7.222 -0.531 6.031 1.00 95.00 83 VAL A CA 1
ATOM 632 C C . VAL A 1 83 ? -8.055 -0.876 7.255 1.00 95.00 83 VA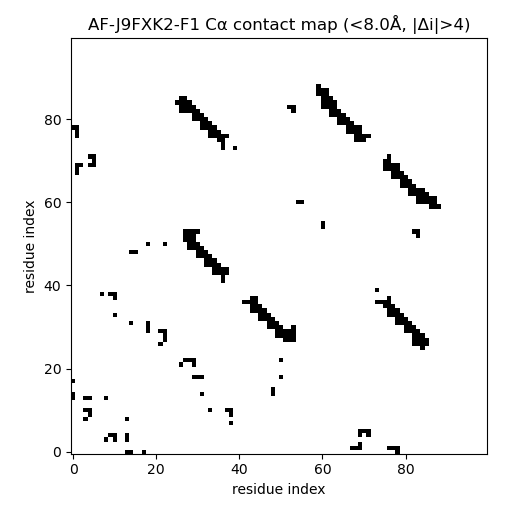L A C 1
ATOM 634 O O . VAL A 1 83 ? -8.822 -1.828 7.234 1.00 95.00 83 VAL A O 1
ATOM 637 N N . TYR A 1 84 ? -7.862 -0.126 8.335 1.00 94.94 84 TYR A N 1
ATOM 638 C CA . TYR A 1 84 ? -8.604 -0.279 9.578 1.00 94.94 84 TYR A CA 1
ATOM 639 C C . TYR A 1 84 ? -9.684 0.800 9.667 1.00 94.94 84 TYR A C 1
ATOM 641 O O . TYR A 1 84 ? -9.372 1.993 9.769 1.00 94.94 84 TYR A O 1
ATOM 649 N N . ASN A 1 85 ? -10.947 0.373 9.659 1.00 90.88 85 ASN A N 1
ATOM 650 C CA . ASN A 1 85 ? -12.106 1.270 9.707 1.00 90.88 85 ASN A CA 1
ATOM 651 C C . ASN A 1 85 ? -12.634 1.464 11.142 1.00 90.88 85 ASN A C 1
ATOM 653 O O . ASN A 1 85 ? -13.287 2.462 11.454 1.00 90.88 85 ASN A O 1
ATOM 657 N N . GLY A 1 86 ? -12.300 0.564 12.070 1.00 88.56 86 GLY A N 1
ATOM 658 C CA . GLY A 1 86 ? -12.753 0.625 13.458 1.00 88.56 86 GLY A CA 1
ATOM 659 C C . GLY A 1 86 ? -13.049 -0.736 14.050 1.00 88.56 86 GLY A C 1
ATOM 660 O O . GLY A 1 86 ? -12.782 -1.757 13.440 1.00 88.56 86 GLY A O 1
ATOM 661 N N . GLU A 1 87 ? -13.578 -0.754 15.267 1.00 84.50 87 GLU A N 1
ATOM 662 C CA . GLU A 1 87 ? -14.052 -1.996 15.867 1.00 84.50 87 GLU A CA 1
ATOM 663 C C . GLU A 1 87 ? -15.520 -2.191 15.500 1.00 84.50 87 GLU A C 1
ATOM 665 O O . GLU A 1 87 ? -16.327 -1.271 15.668 1.00 84.50 87 GLU A O 1
ATOM 670 N N . VAL A 1 88 ? -15.870 -3.392 15.041 1.00 79.06 88 VAL A N 1
ATOM 671 C CA . VAL A 1 88 ? -17.267 -3.808 14.974 1.00 79.06 88 VAL A CA 1
ATOM 672 C C . VAL A 1 88 ? -17.637 -4.260 16.378 1.00 79.06 88 VAL A C 1
ATOM 674 O O . VAL A 1 88 ? -17.257 -5.341 16.830 1.00 79.06 88 VAL A O 1
ATOM 677 N N . LEU A 1 89 ? -18.346 -3.406 17.114 1.00 71.06 89 LEU A N 1
ATOM 678 C CA . LEU A 1 89 ? -19.021 -3.862 18.322 1.00 71.06 89 LEU A CA 1
ATOM 679 C C . LEU A 1 89 ? -20.079 -4.877 17.877 1.00 71.06 89 LEU A C 1
ATOM 681 O O . LEU A 1 89 ? -20.828 -4.568 16.948 1.00 71.06 89 LEU A O 1
ATOM 685 N N . PRO A 1 90 ? -20.176 -6.066 18.497 1.00 63.22 90 PRO A N 1
ATOM 686 C CA . PRO A 1 90 ? -21.312 -6.931 18.254 1.00 63.22 90 PRO A CA 1
ATOM 687 C C . PRO A 1 90 ? -22.546 -6.161 18.716 1.00 63.22 90 PRO A C 1
ATOM 689 O O . PRO A 1 90 ? -22.804 -6.033 19.914 1.00 63.22 90 PRO A O 1
ATOM 692 N N . THR A 1 91 ? -23.292 -5.592 17.771 1.00 59.91 91 THR A N 1
ATOM 693 C CA . THR A 1 91 ? -24.639 -5.117 18.038 1.00 59.91 91 THR A CA 1
ATOM 694 C C . THR A 1 91 ? -25.356 -6.337 18.573 1.00 59.91 91 THR A C 1
ATOM 696 O O . THR A 1 91 ? -25.479 -7.342 17.872 1.00 59.91 91 THR A O 1
ATOM 699 N N . LYS A 1 92 ? -25.729 -6.292 19.853 1.00 52.97 92 LYS A N 1
ATOM 700 C CA . LYS A 1 92 ? -26.572 -7.295 20.489 1.00 52.97 92 LYS A CA 1
ATOM 701 C C . LYS A 1 92 ? -27.769 -7.442 19.559 1.00 52.97 92 LYS A C 1
ATOM 703 O O . LYS A 1 92 ? -28.579 -6.526 19.466 1.00 52.97 92 LYS A O 1
ATOM 708 N N . GLY A 1 93 ? -27.790 -8.510 18.766 1.00 51.91 93 GLY A N 1
ATOM 709 C CA . GLY A 1 93 ? -28.880 -8.769 17.852 1.00 51.91 93 GLY A CA 1
ATOM 710 C C . GLY A 1 93 ? -30.097 -8.965 18.724 1.00 51.91 93 GLY A C 1
ATOM 711 O O . GLY A 1 93 ? -30.259 -10.027 19.319 1.00 51.91 93 GLY A O 1
ATOM 712 N N . THR A 1 94 ? -30.919 -7.931 18.843 1.00 50.91 94 THR A N 1
ATOM 713 C CA . THR A 1 94 ? -32.285 -8.035 19.323 1.00 50.91 94 THR A CA 1
ATOM 714 C C . THR A 1 94 ? -33.040 -8.851 18.275 1.00 50.91 94 THR A C 1
ATOM 716 O O . THR A 1 94 ? -33.792 -8.324 17.469 1.00 50.91 94 THR A O 1
ATOM 719 N N . LYS A 1 95 ? -32.787 -10.160 18.226 1.00 55.81 95 LYS A N 1
ATOM 720 C CA . LYS A 1 95 ? -33.820 -11.115 17.852 1.00 55.81 95 LYS A CA 1
ATOM 721 C C . LYS A 1 95 ? -34.559 -11.407 19.145 1.00 55.81 95 LYS A C 1
ATOM 723 O O . LYS A 1 95 ? -34.317 -12.409 19.811 1.00 55.81 95 LYS A O 1
ATOM 728 N N . GLU A 1 96 ? -35.374 -10.430 19.540 1.00 53.69 96 GLU A N 1
ATOM 729 C CA . GLU A 1 96 ? -36.515 -10.694 20.401 1.00 53.69 96 GLU A CA 1
ATOM 730 C C . GLU A 1 96 ? -37.291 -11.853 19.785 1.00 53.69 96 GLU A C 1
ATOM 732 O O . GLU A 1 96 ? -37.535 -11.888 18.575 1.00 53.69 96 GLU A O 1
ATOM 737 N N . GLY A 1 97 ? -37.601 -12.828 20.636 1.00 59.84 97 GLY A N 1
ATOM 738 C CA . GLY A 1 97 ? -38.430 -13.963 20.288 1.00 59.84 97 GLY A CA 1
ATOM 739 C C . GLY A 1 97 ? -39.698 -13.493 19.585 1.00 59.84 97 GLY A C 1
ATOM 740 O O . GLY A 1 97 ? -40.528 -12.799 20.158 1.00 59.84 97 GLY A O 1
ATOM 741 N N . SER A 1 98 ? -39.822 -13.886 18.329 1.00 50.91 98 SER A N 1
ATOM 742 C CA . SER A 1 98 ? -41.073 -13.924 17.589 1.00 50.91 98 SER A CA 1
ATOM 743 C C . SER A 1 98 ? -40.961 -15.111 16.647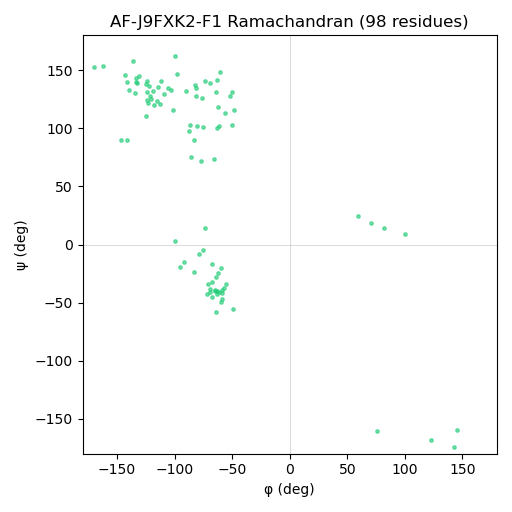 1.00 50.91 98 SER A C 1
ATOM 745 O O . SER A 1 98 ? -40.350 -15.040 15.590 1.00 50.91 98 SER A O 1
ATOM 747 N N . ASP A 1 99 ? -41.381 -16.276 17.118 1.00 48.56 99 ASP A N 1
ATOM 748 C CA . ASP A 1 99 ? -42.630 -16.847 16.638 1.00 48.56 99 ASP A CA 1
ATOM 749 C C . ASP A 1 99 ? -43.021 -18.048 17.508 1.00 48.56 99 ASP A C 1
ATOM 751 O O . ASP A 1 99 ? -42.193 -18.629 18.207 1.00 48.56 99 ASP A O 1
ATOM 755 N N . LYS A 1 100 ? -44.333 -18.260 17.527 1.00 44.88 100 LYS A N 1
ATOM 756 C CA . LYS A 1 100 ? -45.170 -19.009 18.473 1.00 44.88 100 LYS A CA 1
ATOM 757 C C . LYS A 1 100 ? -44.771 -20.454 18.753 1.00 44.88 100 LYS A C 1
ATOM 759 O O . LYS A 1 100 ? -44.312 -21.143 17.820 1.00 44.88 100 LYS A O 1
#

pLDDT: mean 87.72, std 12.55, range [44.88, 95.94]

Organism: NCBI:txid749906